Protein AF-A0A1Y3B2Z1-F1 (afdb_monomer_lite)

InterPro domains:
  IPR000047 Helix-turn-helix motif [PR00031] (39-48)
  IPR000047 Helix-turn-helix motif [PR00031] (48-64)
  IPR001356 Homeodomain [PF00046] (11-67)
  IPR001356 Homeodomain [PS50071] (8-68)
  IPR001356 Homeodomain [SM00389] (10-72)
  IPR001356 Homeodomain [cd00086] (11-68)
  IPR009057 Homedomain-like superfamily [SSF46689] (5-67)
  IPR017970 Homeobox, conserved site [PS00027] (43-66)
  IPR020479 Homeodomain, metazoa [PR00024] (32-43)
  IPR020479 Homeodomain, metazoa [PR00024] (47-57)
  IPR020479 Homeodomain, metazoa [PR00024] (57-66)
  IPR046333 Homeobox protein Hox-A10/abdominal-B-like [PTHR45874] (8-77)

Secondary structure (DSSP, 8-state):
---------------PPPHHHHHHHHHHHHH-SS--HHHHHHHHHHHT--HHHHHHHHHHHHHHHHHHHHHHHHHHH--

pLDDT: mean 86.06, std 17.55, range [39.88, 98.38]

Radius of gyration: 16.76 Å; chains: 1; bounding box: 41×33×44 Å

Structure (mmCIF, N/CA/C/O backbone):
data_AF-A0A1Y3B2Z1-F1
#
_entry.id   AF-A0A1Y3B2Z1-F1
#
loop_
_atom_site.group_PDB
_atom_site.id
_atom_site.type_symbol
_atom_site.label_atom_id
_atom_site.label_alt_id
_atom_site.label_comp_id
_atom_site.label_asym_id
_atom_site.label_entity_id
_atom_site.label_seq_id
_atom_site.pdbx_PDB_ins_code
_atom_site.Cartn_x
_atom_site.Cartn_y
_atom_site.Cartn_z
_atom_site.occupancy
_atom_site.B_iso_or_equiv
_atom_site.auth_seq_id
_atom_site.auth_comp_id
_atom_site.auth_asym_id
_atom_site.auth_atom_id
_atom_site.pdbx_PDB_model_num
ATOM 1 N N . MET A 1 1 ? 31.413 -21.844 12.196 1.00 42.31 1 MET A N 1
ATOM 2 C CA . MET A 1 1 ? 30.957 -20.436 12.178 1.00 42.31 1 MET A CA 1
ATOM 3 C C . MET A 1 1 ? 30.834 -20.009 10.719 1.00 42.31 1 MET A C 1
ATOM 5 O O . MET A 1 1 ? 31.839 -19.660 10.117 1.00 42.31 1 MET A O 1
ATOM 9 N N . SER A 1 2 ? 29.650 -20.135 10.112 1.00 39.88 2 SER A N 1
ATOM 10 C CA . SER A 1 2 ? 29.470 -19.822 8.685 1.00 39.88 2 SER A CA 1
ATOM 11 C C . SER A 1 2 ? 29.084 -18.359 8.508 1.00 39.88 2 SER A C 1
ATOM 13 O O . SER A 1 2 ? 27.973 -17.937 8.822 1.00 39.88 2 SER A O 1
ATOM 15 N N . ASN A 1 3 ? 30.063 -17.603 8.028 1.00 41.53 3 ASN A N 1
ATOM 16 C CA . ASN A 1 3 ? 29.992 -16.209 7.638 1.00 41.53 3 ASN A CA 1
ATOM 17 C C . ASN A 1 3 ? 29.219 -16.097 6.313 1.00 41.53 3 ASN A C 1
ATOM 19 O O . ASN A 1 3 ? 29.729 -16.521 5.280 1.00 41.53 3 ASN A O 1
ATOM 23 N N . ASN A 1 4 ? 28.003 -15.541 6.322 1.00 46.53 4 ASN A N 1
ATOM 24 C CA . ASN A 1 4 ? 27.273 -15.233 5.090 1.00 46.53 4 ASN A CA 1
ATOM 25 C C . ASN A 1 4 ? 27.270 -13.721 4.872 1.00 46.53 4 ASN A C 1
ATOM 27 O O . ASN A 1 4 ? 26.454 -12.983 5.427 1.00 46.53 4 ASN A O 1
ATOM 31 N N . GLY A 1 5 ? 28.237 -13.284 4.062 1.00 42.19 5 GLY A N 1
ATOM 32 C CA . GLY A 1 5 ? 28.392 -11.916 3.596 1.00 42.19 5 GLY A CA 1
ATOM 33 C C . GLY A 1 5 ? 27.114 -11.427 2.926 1.00 42.19 5 GLY A C 1
ATOM 34 O O . GLY A 1 5 ? 26.729 -11.888 1.851 1.00 42.19 5 GLY A O 1
ATOM 35 N N . GLY A 1 6 ? 26.452 -10.475 3.580 1.00 45.16 6 GLY A N 1
ATOM 36 C CA . GLY A 1 6 ? 25.343 -9.732 3.008 1.00 45.16 6 GLY A CA 1
ATOM 37 C C . GLY A 1 6 ? 25.841 -8.945 1.807 1.00 45.16 6 GLY A C 1
ATOM 38 O O . GLY A 1 6 ? 26.466 -7.900 1.957 1.00 45.16 6 GLY A O 1
ATOM 39 N N . HIS A 1 7 ? 25.567 -9.463 0.615 1.00 54.66 7 HIS A N 1
ATOM 40 C CA . HIS A 1 7 ? 25.821 -8.801 -0.652 1.00 54.66 7 HIS A CA 1
ATOM 41 C C . HIS A 1 7 ? 25.138 -7.425 -0.629 1.00 54.66 7 HIS A C 1
ATOM 43 O O . HIS A 1 7 ? 23.909 -7.322 -0.709 1.00 54.66 7 HIS A O 1
ATOM 49 N N . ILE A 1 8 ? 25.924 -6.355 -0.480 1.00 62.03 8 ILE A N 1
ATOM 50 C CA . ILE A 1 8 ? 25.457 -4.969 -0.578 1.00 62.03 8 ILE A CA 1
ATOM 51 C C . ILE A 1 8 ? 25.168 -4.730 -2.060 1.00 62.03 8 ILE A C 1
ATOM 53 O O . ILE A 1 8 ? 25.945 -4.122 -2.787 1.00 62.03 8 ILE A O 1
ATOM 57 N N . SER A 1 9 ? 24.043 -5.262 -2.546 1.00 60.97 9 SER A N 1
ATOM 58 C CA . SER A 1 9 ? 23.530 -4.917 -3.863 1.00 60.97 9 SER A CA 1
ATOM 59 C C . SER A 1 9 ? 23.324 -3.408 -3.862 1.00 60.97 9 SER A C 1
ATOM 61 O O . SER A 1 9 ? 22.539 -2.902 -3.048 1.00 60.97 9 SER A O 1
ATOM 63 N N . THR A 1 10 ? 24.046 -2.705 -4.731 1.00 60.97 10 THR A N 1
ATOM 64 C CA . THR A 1 10 ? 23.899 -1.275 -5.002 1.00 60.97 10 THR A CA 1
ATOM 65 C C . THR A 1 10 ? 22.408 -0.933 -5.029 1.00 60.97 10 THR A C 1
ATOM 67 O O . THR A 1 10 ? 21.652 -1.344 -5.913 1.00 60.97 10 THR A O 1
ATOM 70 N N . ARG A 1 11 ? 21.916 -0.287 -3.962 1.00 67.81 11 ARG A N 1
ATOM 71 C CA . ARG A 1 11 ? 20.478 -0.040 -3.808 1.00 67.81 11 ARG A CA 1
ATOM 72 C C . ARG A 1 11 ? 20.047 0.848 -4.969 1.00 67.81 11 ARG A C 1
ATOM 74 O O . ARG A 1 11 ? 20.458 2.003 -5.026 1.00 67.81 11 ARG A O 1
ATOM 81 N N . LYS A 1 12 ? 19.208 0.320 -5.875 1.00 74.56 12 LYS A N 1
ATOM 82 C CA . LYS A 1 12 ? 18.586 1.112 -6.950 1.00 74.56 12 LYS A CA 1
ATOM 83 C C . LYS A 1 12 ? 18.060 2.424 -6.364 1.00 74.56 12 LYS A C 1
ATOM 85 O O . LYS A 1 12 ? 17.364 2.406 -5.342 1.00 74.56 12 LYS A O 1
ATOM 90 N N . LYS A 1 13 ? 18.402 3.546 -7.012 1.00 80.44 13 LYS A N 1
ATOM 91 C CA . LYS A 1 13 ? 17.962 4.889 -6.612 1.00 80.44 13 LYS A CA 1
ATOM 92 C C . LYS A 1 13 ? 16.448 4.870 -6.415 1.00 80.44 13 LYS A C 1
ATOM 94 O O . LYS A 1 13 ? 15.700 4.472 -7.310 1.00 80.44 13 LYS A O 1
ATOM 99 N N . ARG A 1 14 ? 16.005 5.241 -5.214 1.00 83.44 14 ARG A N 1
ATOM 100 C CA . ARG A 1 14 ? 14.583 5.254 -4.865 1.00 83.44 14 ARG A CA 1
ATOM 101 C C . ARG A 1 14 ? 13.872 6.280 -5.743 1.00 83.44 14 ARG A C 1
ATOM 103 O O . ARG A 1 14 ? 14.312 7.422 -5.826 1.00 83.44 14 ARG A O 1
ATOM 110 N N . LYS A 1 15 ? 12.770 5.868 -6.364 1.00 88.94 15 LYS A N 1
ATOM 111 C CA . LYS A 1 15 ? 11.808 6.773 -6.997 1.00 88.94 15 LYS A CA 1
ATOM 112 C C . LYS A 1 15 ? 10.580 6.856 -6.086 1.00 88.94 15 LYS A C 1
ATOM 114 O O . LYS A 1 15 ? 10.090 5.795 -5.689 1.00 88.94 15 LYS A O 1
ATOM 119 N N . PRO A 1 16 ? 10.125 8.059 -5.696 1.00 93.19 16 PRO A N 1
ATOM 120 C CA . PRO A 1 16 ? 8.892 8.193 -4.934 1.00 93.19 16 PRO A CA 1
ATOM 121 C C . PRO A 1 16 ? 7.709 7.701 -5.774 1.00 93.19 16 PRO A C 1
ATOM 123 O O . PRO A 1 16 ? 7.725 7.818 -7.000 1.00 93.19 16 PRO A O 1
ATOM 126 N N . TYR A 1 17 ? 6.698 7.137 -5.115 1.00 96.19 17 TYR A N 1
ATOM 127 C CA . TYR A 1 17 ? 5.442 6.804 -5.782 1.00 96.19 17 TYR A CA 1
ATOM 128 C C . TYR A 1 17 ? 4.658 8.079 -6.092 1.00 96.19 17 TYR A C 1
ATOM 130 O O . TYR A 1 17 ? 4.739 9.062 -5.352 1.00 96.19 17 TYR A O 1
ATOM 138 N N . SER A 1 18 ? 3.904 8.072 -7.190 1.00 97.69 18 SER A N 1
ATOM 139 C CA . SER A 1 18 ? 3.027 9.189 -7.533 1.00 97.69 18 SER A CA 1
ATOM 140 C C . SER A 1 18 ? 1.882 9.321 -6.521 1.00 97.69 18 SER A C 1
ATOM 142 O O . SER 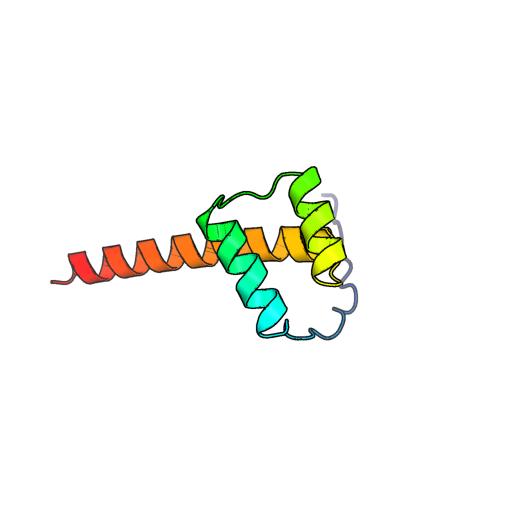A 1 18 ? 1.582 8.395 -5.755 1.00 97.69 18 SER A O 1
ATOM 144 N N . LYS A 1 19 ? 1.209 10.480 -6.525 1.00 96.75 19 LYS A N 1
ATOM 145 C CA . LYS A 1 19 ? 0.025 10.708 -5.680 1.00 96.75 19 LYS A CA 1
ATOM 146 C C . LYS A 1 19 ? -1.062 9.665 -5.957 1.00 96.75 19 LYS A C 1
ATOM 148 O O . LYS A 1 19 ? -1.595 9.089 -5.019 1.00 96.75 19 LYS A O 1
ATOM 153 N N . PHE A 1 20 ? -1.308 9.369 -7.234 1.00 97.31 20 PHE A N 1
ATOM 154 C CA . PHE A 1 20 ? -2.257 8.341 -7.663 1.00 97.31 20 PHE A CA 1
ATOM 155 C C . PHE A 1 20 ? -1.875 6.943 -7.154 1.00 97.31 20 PHE A C 1
ATOM 157 O O . PHE A 1 20 ? -2.695 6.272 -6.538 1.00 97.31 20 PHE A O 1
ATOM 164 N N . GLN A 1 21 ? -0.610 6.533 -7.319 1.00 97.94 21 GLN A N 1
ATOM 165 C CA . GLN A 1 21 ? -0.133 5.238 -6.816 1.00 97.94 21 GLN A CA 1
ATOM 166 C C . GLN A 1 21 ? -0.322 5.109 -5.303 1.00 97.94 21 GLN A C 1
ATOM 168 O O . GLN A 1 21 ? -0.758 4.072 -4.815 1.00 97.94 21 GLN A O 1
ATOM 173 N N . THR A 1 22 ? -0.001 6.167 -4.557 1.00 97.75 22 THR A N 1
ATOM 174 C CA . THR A 1 22 ? -0.158 6.176 -3.098 1.00 97.75 22 THR A CA 1
ATOM 175 C C . THR A 1 22 ? -1.630 6.096 -2.698 1.00 97.75 22 THR A C 1
ATOM 177 O O . THR A 1 22 ? -1.964 5.301 -1.828 1.00 97.75 22 THR A O 1
ATOM 180 N N . LEU A 1 23 ? -2.501 6.860 -3.363 1.00 98.06 23 LEU A N 1
ATOM 181 C CA . LEU A 1 23 ? -3.938 6.878 -3.095 1.00 98.06 23 LEU A CA 1
ATOM 182 C C . LEU A 1 23 ? -4.570 5.492 -3.269 1.00 98.06 23 LEU A C 1
ATOM 184 O O . LEU A 1 23 ? -5.270 5.025 -2.377 1.00 98.06 23 LEU A O 1
ATOM 188 N N . GLU A 1 24 ? -4.303 4.817 -4.386 1.00 98.12 24 GLU A N 1
ATOM 189 C CA . GLU A 1 24 ? -4.886 3.497 -4.659 1.00 98.12 24 GLU A CA 1
ATOM 190 C C . GLU A 1 24 ? -4.366 2.420 -3.694 1.00 98.12 24 GLU A C 1
ATOM 192 O O . GLU A 1 24 ? -5.130 1.576 -3.227 1.00 98.12 24 GLU A O 1
ATOM 197 N N . LEU A 1 25 ? -3.084 2.482 -3.315 1.00 98.25 25 LEU A N 1
ATOM 198 C CA . LEU A 1 25 ? -2.524 1.597 -2.290 1.00 98.25 25 LEU A CA 1
ATOM 199 C C . LEU A 1 25 ? -3.151 1.844 -0.907 1.00 98.25 25 LEU A C 1
ATOM 201 O O . LEU A 1 25 ? -3.390 0.895 -0.161 1.00 98.25 25 LEU A O 1
ATOM 205 N N . GLU A 1 26 ? -3.422 3.104 -0.552 1.00 98.12 26 GLU A N 1
ATOM 206 C CA . GLU A 1 26 ? -4.094 3.458 0.702 1.00 98.12 26 GLU A CA 1
ATOM 207 C C . GLU A 1 26 ? -5.556 3.022 0.724 1.00 98.12 26 GLU A C 1
ATOM 209 O O . GLU A 1 26 ? -5.980 2.448 1.728 1.00 98.12 26 GLU A O 1
ATOM 214 N N . LYS A 1 27 ? -6.297 3.214 -0.373 1.00 97.62 27 LYS A N 1
ATOM 215 C CA . LYS A 1 27 ? -7.672 2.714 -0.510 1.00 97.62 27 LYS A CA 1
ATOM 216 C C . LYS A 1 27 ? -7.741 1.210 -0.268 1.00 97.62 27 LYS A C 1
ATOM 218 O O . LYS A 1 27 ? -8.541 0.766 0.551 1.00 97.62 27 LYS A O 1
ATOM 223 N N . GLU A 1 28 ? -6.861 0.436 -0.905 1.00 97.81 28 GLU A N 1
ATOM 224 C CA . GLU A 1 28 ? -6.844 -1.011 -0.686 1.00 97.81 28 GLU A CA 1
ATOM 225 C C . GLU A 1 28 ? -6.459 -1.363 0.756 1.00 97.81 28 GLU A C 1
ATOM 227 O O . GLU A 1 28 ? -7.051 -2.257 1.348 1.00 97.81 28 GLU A O 1
ATOM 232 N N . PHE A 1 29 ? -5.501 -0.652 1.357 1.00 97.44 29 PHE A N 1
ATOM 233 C CA . PHE A 1 29 ? -5.100 -0.903 2.744 1.00 97.44 29 PHE A CA 1
ATOM 234 C C . PHE A 1 29 ? -6.245 -0.705 3.748 1.00 97.44 29 PHE A C 1
ATOM 236 O O . PHE A 1 29 ? -6.293 -1.408 4.759 1.00 97.44 29 PHE A O 1
ATOM 243 N N . LEU A 1 30 ? -7.142 0.251 3.486 1.00 96.25 30 LEU A N 1
ATOM 244 C CA . LEU A 1 30 ? -8.339 0.478 4.299 1.00 96.25 30 LEU A CA 1
ATOM 245 C C . LEU A 1 30 ? -9.343 -0.672 4.168 1.00 96.25 30 LEU A C 1
ATOM 247 O O . LEU A 1 30 ? -9.979 -1.021 5.158 1.00 96.25 30 LEU A O 1
ATOM 251 N N . PHE A 1 31 ? -9.449 -1.278 2.983 1.00 95.94 31 PHE A N 1
ATOM 252 C CA . PHE A 1 31 ? -10.275 -2.465 2.765 1.00 95.94 31 PHE A CA 1
ATOM 253 C C . PHE A 1 31 ? -9.658 -3.710 3.416 1.00 95.94 31 PHE A C 1
ATOM 255 O O . PHE A 1 31 ? -10.326 -4.441 4.145 1.00 95.94 31 PHE A O 1
ATOM 262 N N . ASN A 1 32 ? -8.362 -3.942 3.193 1.00 94.31 32 ASN A N 1
ATOM 263 C CA . ASN A 1 32 ? -7.619 -5.035 3.799 1.00 94.31 32 ASN A CA 1
ATOM 264 C C . ASN A 1 32 ? -6.152 -4.651 4.043 1.00 94.31 32 ASN A C 1
ATOM 266 O O . ASN A 1 32 ? -5.384 -4.376 3.123 1.00 94.31 32 ASN A O 1
ATOM 270 N N . GLN A 1 33 ? -5.710 -4.738 5.300 1.00 95.44 33 GLN A N 1
ATOM 271 C CA . GLN A 1 33 ? -4.326 -4.429 5.680 1.00 95.44 33 GLN A CA 1
ATOM 272 C C . GLN A 1 33 ? -3.294 -5.431 5.117 1.00 95.44 33 GLN A C 1
ATOM 274 O O . GLN A 1 33 ? -2.082 -5.186 5.187 1.00 95.44 33 GLN A O 1
ATOM 279 N N . TYR A 1 34 ? -3.756 -6.560 4.570 1.00 96.94 34 TYR A N 1
ATOM 280 C CA . TYR A 1 34 ? -2.959 -7.618 3.960 1.00 96.94 34 TYR A CA 1
ATOM 281 C C . TYR A 1 34 ? -3.392 -7.852 2.512 1.00 96.94 34 TYR A C 1
ATOM 283 O O . TYR A 1 34 ? -4.536 -8.181 2.231 1.00 96.94 34 TYR A O 1
ATOM 291 N N . VAL A 1 35 ? -2.445 -7.765 1.579 1.00 96.50 35 VAL A N 1
ATOM 292 C CA . VAL A 1 35 ? -2.732 -7.984 0.157 1.00 96.50 35 VAL A CA 1
ATOM 293 C C . VAL A 1 35 ? -2.549 -9.456 -0.241 1.00 96.50 35 VAL A C 1
ATOM 295 O O . VAL A 1 35 ? -1.455 -10.026 -0.096 1.00 96.50 35 VAL A O 1
ATOM 298 N N . SER A 1 36 ? -3.614 -10.064 -0.774 1.00 97.12 36 SER A N 1
ATOM 299 C CA . SER A 1 36 ? -3.599 -11.421 -1.339 1.00 97.12 36 SER A CA 1
ATOM 300 C C . SER A 1 36 ? -2.727 -11.496 -2.603 1.00 97.12 36 SER A C 1
ATOM 302 O O . SER A 1 36 ? -2.311 -10.473 -3.153 1.00 97.12 36 SER A O 1
ATOM 304 N N . LYS A 1 37 ? -2.408 -12.708 -3.082 1.00 97.31 37 LYS A N 1
ATOM 305 C CA . LYS A 1 37 ? -1.605 -12.885 -4.308 1.00 97.31 37 LYS A CA 1
ATOM 306 C C . LYS A 1 37 ? -2.296 -12.262 -5.525 1.00 97.31 37 LYS A C 1
ATOM 308 O O . LYS A 1 37 ? -1.670 -11.483 -6.234 1.00 97.31 37 LYS A O 1
ATOM 313 N N . GLN A 1 38 ? -3.581 -12.558 -5.716 1.00 97.69 38 GLN A N 1
ATOM 314 C CA . GLN A 1 38 ? -4.367 -12.022 -6.825 1.00 97.69 38 GLN A CA 1
ATOM 315 C C . GLN A 1 38 ? -4.439 -10.493 -6.772 1.00 97.69 38 GLN A C 1
ATOM 317 O O . GLN A 1 38 ? -4.070 -9.824 -7.732 1.00 97.69 38 GLN A O 1
ATOM 322 N N . LYS A 1 39 ? -4.808 -9.926 -5.617 1.00 97.38 39 LYS A N 1
ATOM 323 C CA . LYS A 1 39 ? -4.959 -8.474 -5.492 1.00 97.38 39 LYS A CA 1
ATOM 324 C C . LYS A 1 39 ? -3.641 -7.728 -5.689 1.00 97.38 39 LYS A C 1
ATOM 326 O O . LYS A 1 39 ? -3.600 -6.643 -6.262 1.00 97.38 39 LYS A O 1
ATOM 331 N N . ARG A 1 40 ? -2.533 -8.331 -5.252 1.00 98.31 40 ARG A N 1
ATOM 332 C CA . ARG A 1 40 ? -1.186 -7.796 -5.475 1.00 98.31 40 ARG A CA 1
ATOM 333 C C . ARG A 1 40 ? -0.850 -7.725 -6.958 1.00 98.31 40 ARG A C 1
ATOM 335 O O . ARG A 1 40 ? -0.267 -6.729 -7.375 1.00 98.31 40 ARG A O 1
ATOM 342 N N . TRP A 1 41 ? -1.192 -8.762 -7.718 1.00 98.38 41 TRP A N 1
ATOM 343 C CA . TRP A 1 41 ? -0.988 -8.792 -9.162 1.00 98.38 41 TRP A CA 1
ATOM 344 C C . TRP A 1 41 ? -1.822 -7.713 -9.869 1.00 98.38 41 TRP A C 1
ATOM 346 O O . TRP A 1 41 ? -1.275 -6.945 -10.660 1.00 98.38 41 TRP A O 1
ATOM 356 N N . GLU A 1 42 ? -3.102 -7.572 -9.512 1.00 98.12 42 GLU A N 1
ATOM 357 C CA . GLU A 1 42 ? -3.990 -6.530 -10.054 1.00 98.12 42 GLU A CA 1
ATOM 358 C C . GLU A 1 42 ? -3.446 -5.117 -9.787 1.00 98.12 42 GLU A C 1
ATOM 360 O O . GLU A 1 42 ? -3.301 -4.312 -10.707 1.00 98.12 42 GLU A O 1
ATOM 365 N N . LEU A 1 43 ? -3.068 -4.824 -8.538 1.00 97.94 43 LEU A N 1
ATOM 366 C CA . LEU A 1 43 ? -2.494 -3.529 -8.162 1.00 97.94 43 LEU A CA 1
ATOM 367 C C . LEU A 1 43 ? -1.165 -3.252 -8.864 1.00 97.94 43 LEU A C 1
ATOM 369 O O . LEU A 1 43 ? -0.915 -2.127 -9.287 1.00 97.94 43 LEU A O 1
ATOM 373 N N . ALA A 1 44 ? -0.302 -4.261 -8.986 1.00 98.19 44 ALA A N 1
ATOM 374 C CA . ALA A 1 44 ? 0.974 -4.130 -9.678 1.00 98.19 44 ALA A CA 1
ATOM 375 C C . ALA A 1 44 ? 0.759 -3.691 -11.135 1.00 98.19 44 ALA A C 1
ATOM 377 O O . ALA A 1 44 ? 1.364 -2.713 -11.581 1.00 98.19 44 ALA A O 1
ATOM 378 N N . ARG A 1 45 ? -0.171 -4.352 -11.835 1.00 98.06 45 ARG A N 1
ATOM 379 C CA . ARG A 1 45 ? -0.533 -4.030 -13.218 1.00 98.06 45 ARG A CA 1
ATOM 380 C C . ARG A 1 45 ? -1.137 -2.630 -13.347 1.00 98.06 45 ARG A C 1
ATOM 382 O O . ARG A 1 45 ? -0.668 -1.852 -14.170 1.00 98.06 45 ARG A O 1
ATOM 389 N N . ASN A 1 46 ? -2.118 -2.289 -12.511 1.00 97.38 46 ASN A N 1
ATOM 390 C CA . ASN A 1 46 ? -2.842 -1.014 -12.605 1.00 97.38 46 ASN A CA 1
ATOM 391 C C . ASN A 1 46 ? -1.974 0.198 -12.239 1.00 97.38 46 ASN A C 1
ATOM 393 O O . ASN A 1 46 ? -2.159 1.286 -12.777 1.00 97.38 46 ASN A O 1
ATOM 397 N N . LEU A 1 47 ? -1.021 0.022 -11.322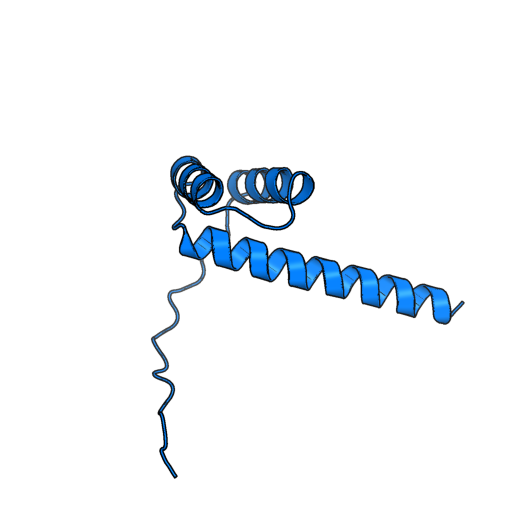 1.00 97.75 47 LEU A N 1
ATOM 398 C CA . LEU A 1 47 ? -0.171 1.103 -10.818 1.00 97.75 47 LEU A CA 1
ATOM 399 C C . LEU A 1 47 ? 1.188 1.181 -11.516 1.00 97.75 47 LEU A C 1
ATOM 401 O O . LEU A 1 47 ? 1.997 2.043 -11.165 1.00 97.75 47 LEU A O 1
ATOM 405 N N . ASN A 1 48 ? 1.451 0.293 -12.478 1.00 97.25 48 ASN A N 1
ATOM 406 C CA . ASN A 1 48 ? 2.747 0.130 -13.130 1.00 97.25 48 ASN A CA 1
ATOM 407 C C . ASN A 1 48 ? 3.893 -0.050 -12.109 1.00 97.25 48 ASN A C 1
ATOM 409 O O . ASN A 1 48 ? 4.930 0.618 -12.149 1.00 97.25 48 ASN A O 1
ATOM 413 N N . LEU A 1 49 ? 3.662 -0.936 -11.139 1.00 96.75 49 LEU A N 1
ATOM 414 C CA . LEU A 1 49 ? 4.603 -1.332 -10.093 1.00 96.75 49 LEU A CA 1
ATOM 415 C C . LEU A 1 49 ? 4.885 -2.833 -10.201 1.00 96.75 49 LEU A C 1
ATOM 417 O O . LEU A 1 49 ? 4.106 -3.595 -10.756 1.00 96.75 49 LEU A O 1
ATOM 421 N N . SER A 1 50 ? 5.979 -3.297 -9.606 1.00 97.56 50 SER A N 1
ATOM 422 C CA . SER A 1 50 ? 6.177 -4.738 -9.408 1.00 97.56 50 SER A CA 1
ATOM 423 C C . SER A 1 50 ? 5.352 -5.256 -8.225 1.00 97.56 50 SER A C 1
ATOM 425 O O . SER A 1 50 ? 5.191 -4.566 -7.214 1.00 97.56 50 SER A O 1
ATOM 427 N N . GLU A 1 51 ? 4.936 -6.525 -8.267 1.00 97.88 51 GLU A N 1
ATOM 428 C CA . GLU A 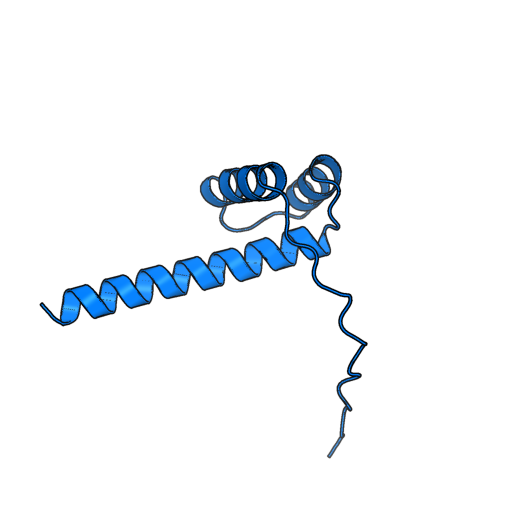1 51 ? 4.305 -7.194 -7.117 1.00 97.88 51 GLU A CA 1
ATOM 429 C C . GLU A 1 51 ? 5.151 -7.073 -5.838 1.00 97.88 51 GLU A C 1
ATOM 431 O O . GLU A 1 51 ? 4.630 -6.897 -4.735 1.00 97.88 51 GLU A O 1
ATOM 436 N N . ARG A 1 52 ? 6.483 -7.114 -5.980 1.00 96.69 52 ARG A N 1
ATOM 437 C CA . ARG A 1 52 ? 7.421 -6.918 -4.870 1.00 96.69 52 ARG A CA 1
ATOM 438 C C . ARG A 1 52 ? 7.297 -5.523 -4.257 1.00 96.69 52 ARG A C 1
ATOM 440 O O . ARG A 1 52 ? 7.310 -5.411 -3.034 1.00 96.69 52 ARG A O 1
ATOM 447 N N . GLN A 1 53 ? 7.177 -4.476 -5.071 1.00 97.19 53 GLN A N 1
ATOM 448 C CA . GLN A 1 53 ? 6.980 -3.104 -4.591 1.00 97.19 53 GLN A CA 1
ATOM 449 C C . GLN A 1 53 ? 5.659 -2.952 -3.839 1.00 97.19 53 GLN A C 1
ATOM 451 O O . GLN A 1 53 ? 5.658 -2.355 -2.762 1.00 97.19 53 GLN A O 1
ATOM 456 N N . VAL A 1 54 ? 4.577 -3.550 -4.348 1.00 97.69 54 VAL A N 1
ATOM 457 C CA . VAL A 1 54 ? 3.276 -3.580 -3.662 1.00 97.69 54 VAL A CA 1
ATOM 458 C C . VAL A 1 54 ? 3.409 -4.311 -2.321 1.00 97.69 54 VAL A C 1
ATOM 460 O O . VAL A 1 54 ? 3.069 -3.759 -1.277 1.00 97.69 54 VAL A O 1
ATOM 463 N N . LYS A 1 55 ? 4.021 -5.504 -2.300 1.00 97.44 55 LYS A N 1
ATOM 464 C CA . LYS A 1 55 ? 4.275 -6.266 -1.062 1.00 97.44 55 LYS A CA 1
ATOM 465 C C . LYS A 1 55 ? 5.064 -5.452 -0.029 1.00 97.44 55 LYS A C 1
ATOM 467 O O . LYS A 1 55 ? 4.672 -5.404 1.136 1.00 97.44 55 LYS A O 1
ATOM 472 N N . ILE A 1 56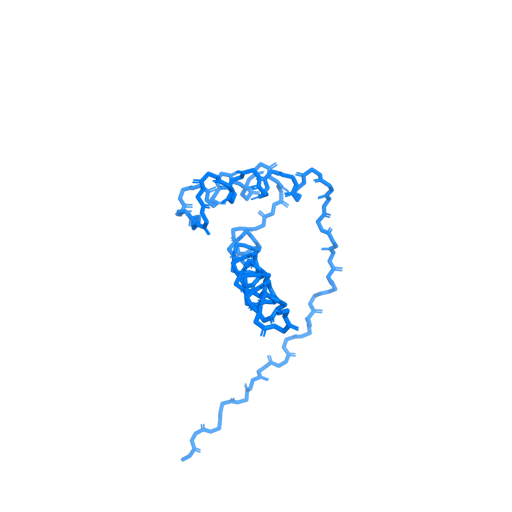 ? 6.159 -4.812 -0.444 1.00 97.50 56 ILE A N 1
ATOM 473 C CA . ILE A 1 56 ? 6.998 -3.981 0.434 1.00 97.50 56 ILE A CA 1
ATOM 474 C C . ILE A 1 56 ? 6.211 -2.774 0.951 1.00 97.50 56 ILE A C 1
ATOM 476 O O . ILE A 1 56 ? 6.324 -2.433 2.127 1.00 97.50 56 ILE A O 1
ATOM 480 N N . TRP A 1 57 ? 5.396 -2.133 0.111 1.00 97.62 57 TRP A N 1
ATOM 481 C CA . TRP A 1 57 ? 4.581 -1.002 0.545 1.00 97.62 57 TRP A CA 1
ATOM 482 C C . TRP A 1 57 ? 3.576 -1.417 1.626 1.00 97.62 57 TRP A C 1
ATOM 484 O O . TRP A 1 57 ? 3.537 -0.773 2.671 1.00 97.62 57 TRP A O 1
ATOM 494 N N . PHE A 1 58 ? 2.865 -2.539 1.460 1.00 98.19 58 PHE A N 1
ATOM 495 C CA . PHE A 1 58 ? 1.940 -3.057 2.480 1.00 98.19 58 PHE A CA 1
ATOM 496 C C . PHE A 1 58 ? 2.655 -3.422 3.790 1.00 98.19 58 PHE A C 1
ATOM 498 O O . PHE A 1 58 ? 2.139 -3.173 4.881 1.00 98.19 58 PHE A O 1
ATOM 505 N N . GLN A 1 59 ? 3.866 -3.983 3.714 1.00 97.81 59 GLN A N 1
ATOM 506 C CA . GLN A 1 59 ? 4.699 -4.226 4.898 1.00 97.81 59 GLN A CA 1
ATOM 507 C C . GLN A 1 59 ? 5.049 -2.910 5.610 1.00 97.81 59 GLN A C 1
ATOM 509 O O . GLN A 1 59 ? 4.798 -2.767 6.806 1.00 97.81 59 GLN A O 1
ATOM 514 N N . ASN A 1 60 ? 5.550 -1.917 4.872 1.00 97.12 60 ASN A N 1
ATOM 515 C CA . ASN A 1 60 ? 5.894 -0.606 5.422 1.00 97.12 60 ASN A CA 1
ATOM 516 C C . ASN A 1 60 ? 4.670 0.120 5.997 1.00 97.12 60 ASN A C 1
ATOM 518 O O . ASN A 1 60 ? 4.762 0.752 7.052 1.00 97.12 60 ASN A O 1
ATOM 522 N N . ARG A 1 61 ? 3.511 0.007 5.340 1.00 97.62 61 ARG A N 1
ATOM 523 C CA . ARG A 1 61 ? 2.268 0.648 5.768 1.00 97.62 61 ARG A CA 1
ATOM 524 C C . ARG A 1 61 ? 1.760 0.083 7.092 1.00 97.62 61 ARG A C 1
ATOM 526 O O . ARG A 1 61 ? 1.375 0.878 7.955 1.00 97.62 61 ARG A O 1
ATOM 533 N N . ARG A 1 62 ? 1.830 -1.241 7.293 1.00 96.94 62 ARG A N 1
ATOM 534 C CA . ARG A 1 62 ? 1.521 -1.890 8.583 1.00 96.94 62 ARG A CA 1
ATOM 535 C C . ARG A 1 62 ? 2.476 -1.448 9.687 1.00 96.94 62 ARG A C 1
ATOM 537 O O . ARG A 1 62 ? 2.027 -1.107 10.777 1.00 96.94 62 ARG A O 1
ATOM 544 N N . MET A 1 63 ? 3.775 -1.357 9.394 1.00 95.88 63 MET A N 1
ATOM 545 C CA . MET A 1 63 ? 4.756 -0.849 10.361 1.00 95.88 63 MET A CA 1
ATOM 546 C C . MET A 1 63 ? 4.472 0.603 10.763 1.00 95.88 63 MET A C 1
ATOM 548 O O . MET A 1 63 ? 4.549 0.934 11.945 1.00 95.88 63 MET A O 1
ATOM 552 N N . LYS A 1 64 ? 4.100 1.468 9.808 1.00 93.00 64 LYS A N 1
ATOM 553 C CA . LYS A 1 64 ? 3.663 2.844 10.097 1.00 93.00 64 LYS A CA 1
ATOM 554 C C . LYS A 1 64 ? 2.410 2.849 10.978 1.00 93.00 64 LYS A C 1
ATOM 556 O O . LYS A 1 64 ? 2.387 3.577 11.962 1.00 93.00 64 LYS A O 1
ATOM 561 N N . ASN A 1 65 ? 1.422 2.004 10.674 1.00 91.94 65 ASN A N 1
ATOM 562 C CA . ASN A 1 65 ? 0.190 1.894 11.458 1.00 91.94 65 ASN A CA 1
ATOM 563 C C . ASN A 1 65 ? 0.468 1.515 12.920 1.00 91.94 65 ASN A C 1
ATOM 565 O O . ASN A 1 65 ? 0.023 2.205 13.832 1.00 91.94 65 ASN A O 1
ATOM 569 N N . LYS A 1 66 ? 1.290 0.478 13.137 1.00 91.88 66 LYS A N 1
ATOM 570 C CA . LYS A 1 66 ? 1.711 0.045 14.476 1.00 91.88 66 LYS A CA 1
ATOM 571 C C . LYS A 1 66 ? 2.404 1.171 15.247 1.00 91.88 66 LYS A C 1
ATOM 573 O O . LYS A 1 66 ? 2.074 1.410 16.403 1.00 91.88 66 LYS A O 1
ATOM 578 N N . LYS A 1 67 ? 3.331 1.890 14.602 1.00 90.19 67 LYS A N 1
ATOM 579 C CA . LYS A 1 67 ? 4.036 3.027 15.221 1.00 90.19 67 LYS A CA 1
ATOM 580 C C . LYS A 1 67 ? 3.089 4.166 15.602 1.00 90.19 67 LYS A C 1
ATOM 582 O O . LYS A 1 67 ? 3.287 4.781 16.642 1.00 90.19 67 LYS A O 1
ATOM 587 N N . THR A 1 68 ? 2.079 4.456 14.782 1.00 87.38 68 THR A N 1
ATOM 588 C CA . THR A 1 68 ? 1.073 5.479 15.101 1.00 87.38 68 THR A CA 1
ATOM 589 C C . THR A 1 68 ? 0.230 5.077 16.308 1.00 87.38 68 THR A C 1
ATOM 591 O O . THR A 1 68 ? 0.050 5.892 17.206 1.00 87.38 68 THR A O 1
ATOM 594 N N . ILE A 1 69 ? -0.225 3.822 16.368 1.00 86.31 69 ILE A N 1
ATOM 595 C CA . ILE A 1 69 ? -0.997 3.306 17.509 1.00 86.31 69 ILE A CA 1
ATOM 596 C C . ILE A 1 69 ? -0.174 3.404 18.799 1.00 86.31 69 ILE A C 1
ATOM 598 O O . ILE A 1 69 ? -0.662 3.938 19.789 1.00 86.31 69 ILE A O 1
ATOM 602 N N . GLN A 1 70 ? 1.093 2.977 18.760 1.00 83.19 70 GLN A N 1
ATOM 603 C CA . GLN A 1 70 ? 1.986 3.031 19.918 1.00 83.19 70 GLN A CA 1
ATOM 604 C C . GLN A 1 70 ? 2.217 4.470 20.417 1.00 83.19 70 GLN A C 1
ATOM 606 O O . GLN A 1 70 ? 2.082 4.743 21.607 1.00 83.19 70 GLN A O 1
ATOM 611 N N . ARG A 1 71 ? 2.485 5.418 19.511 1.00 81.31 71 ARG A N 1
ATOM 612 C CA . ARG A 1 71 ? 2.662 6.835 19.878 1.00 81.31 71 ARG A CA 1
ATOM 613 C C . ARG A 1 71 ? 1.405 7.449 20.484 1.00 81.31 71 ARG A C 1
ATOM 615 O O . ARG A 1 71 ? 1.504 8.249 21.409 1.00 81.31 71 ARG A O 1
ATOM 622 N N . ASN A 1 72 ? 0.230 7.095 19.964 1.00 78.44 72 ASN A N 1
ATOM 623 C CA . ASN A 1 72 ? -1.032 7.573 20.520 1.00 78.44 72 ASN A CA 1
ATOM 624 C C . ASN A 1 72 ? -1.290 6.975 21.910 1.00 78.44 72 ASN A C 1
ATOM 626 O O . ASN A 1 72 ? -1.735 7.698 22.794 1.00 78.44 72 ASN A O 1
ATOM 630 N N . SER A 1 73 ? -0.956 5.698 22.135 1.00 74.44 73 SER A N 1
ATOM 631 C CA . SER A 1 73 ? -1.053 5.099 23.473 1.00 74.44 73 SER A CA 1
ATOM 632 C C . SER A 1 73 ? -0.072 5.710 24.478 1.00 74.44 73 SER A C 1
ATOM 634 O O . SER A 1 73 ? -0.440 5.906 25.629 1.00 74.44 73 SER A O 1
ATOM 636 N N . GLU A 1 74 ? 1.147 6.054 24.051 1.00 68.56 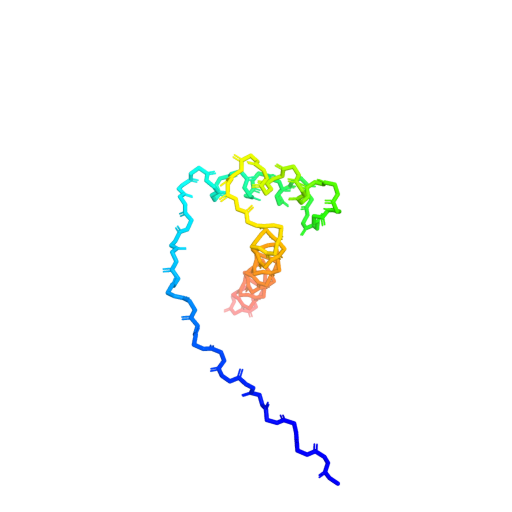74 GLU A N 1
ATOM 637 C CA . GLU A 1 74 ? 2.142 6.723 24.902 1.00 68.56 74 GLU A CA 1
ATOM 638 C C . GLU A 1 74 ? 1.679 8.135 25.283 1.00 68.56 74 GLU A C 1
ATOM 640 O O . GLU A 1 74 ? 1.695 8.481 26.459 1.00 68.56 74 GLU A O 1
ATOM 645 N N . ARG A 1 75 ? 1.166 8.916 24.321 1.00 73.69 75 ARG A N 1
ATOM 646 C CA . ARG A 1 75 ? 0.592 10.248 24.585 1.00 73.69 75 ARG A CA 1
ATOM 647 C C . ARG A 1 75 ? -0.563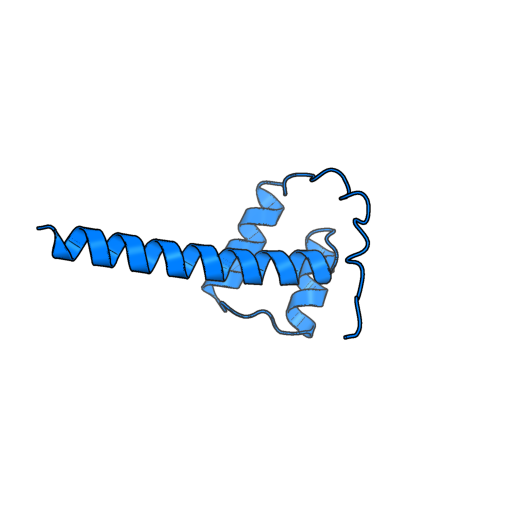 10.221 25.581 1.00 73.69 75 ARG A C 1
ATOM 649 O O . ARG A 1 75 ? -0.611 11.075 26.453 1.00 73.69 75 ARG A O 1
ATOM 656 N N . ASN A 1 76 ? -1.463 9.247 25.472 1.00 65.50 76 ASN A N 1
ATOM 657 C CA . ASN A 1 76 ? -2.609 9.139 26.377 1.00 65.50 76 ASN A CA 1
ATOM 658 C C . ASN A 1 76 ? -2.232 8.700 27.799 1.00 65.50 76 ASN A C 1
ATOM 660 O O . ASN A 1 76 ? -3.032 8.884 28.703 1.00 65.50 76 ASN A O 1
ATOM 664 N N . ARG A 1 77 ? -1.048 8.108 28.006 1.00 61.94 77 ARG A N 1
ATOM 665 C CA . ARG A 1 77 ? -0.557 7.709 29.336 1.00 61.94 77 ARG A CA 1
ATOM 666 C C . ARG A 1 77 ? 0.201 8.833 30.054 1.00 61.94 77 ARG A C 1
ATOM 668 O O . ARG A 1 77 ? 0.480 8.713 31.241 1.00 61.94 77 ARG A O 1
ATOM 675 N N . SER A 1 78 ? 0.587 9.878 29.327 1.00 60.81 78 SER A N 1
ATOM 676 C CA . SER A 1 78 ? 1.302 11.044 29.860 1.00 60.81 78 SER A CA 1
ATOM 677 C C . SER A 1 78 ? 0.386 12.232 30.187 1.00 60.81 78 SER A C 1
ATOM 679 O O . SER A 1 78 ? 0.903 13.276 30.574 1.00 60.81 78 SER A O 1
ATOM 681 N N . ASN A 1 79 ? -0.932 12.066 30.034 1.00 50.28 79 ASN A N 1
ATOM 682 C CA . ASN A 1 79 ? -1.976 12.948 30.564 1.00 50.28 79 ASN A CA 1
ATOM 683 C C . ASN A 1 79 ? -2.637 12.278 31.769 1.00 50.28 79 ASN A C 1
ATOM 685 O O . ASN A 1 79 ? -3.088 13.028 32.657 1.00 50.28 79 ASN A O 1
#

Foldseek 3Di:
DDDDDDPPDPPPDDDDADPVLVVVLVVVCVVPLDADPVRLVVSCVVRVHDSVVSRVVSVVVVVVVVVVVVVVVVVVVVD

Organism: Euroglyphus maynei (NCBI:txid6958)

Sequence (79 aa):
MSNNGGHISTRKKRKPYSKFQTLELEKEFLFNQYVSKQKRWELARNLNLSERQVKIWFQNRRMKNKKTIQRNSERNRSN